Protein AF-A0A6S7L2R9-F1 (afdb_monomer)

Foldseek 3Di:
DDDPPNDDPVLQVVQFDDDDDDDPDRHGNLCSVLVVQQPDDDPNHRPCPPVSVVSVVVVPPPPDCVVVVVLVVVLCCCCPPDPNNDDPVPDSVVVSVCVVPDPDDPVPDDDDPVVVVVVVVVVVVVVVVVVPPPD

pLDDT: mean 81.75, std 12.24, range [43.12, 95.31]

Solvent-accessible surface area (backbone atoms only — not comparable to full-atom values): 8321 Å² total; per-residue (Å²): 130,87,55,89,81,77,53,60,67,70,58,49,62,73,16,54,46,85,65,74,99,83,65,98,60,82,45,67,42,59,68,57,50,46,56,51,51,48,67,37,60,55,98,88,39,58,69,34,64,67,61,34,52,53,50,53,53,58,72,68,47,78,89,60,65,62,66,58,53,50,50,49,50,54,51,47,42,46,43,77,71,43,100,69,51,39,50,63,94,48,62,38,44,56,52,47,54,52,59,73,72,44,90,67,63,77,87,74,66,73,80,51,73,66,57,54,52,52,50,53,51,51,54,52,52,53,50,56,67,58,64,72,74,82,122

Secondary structure (DSSP, 8-state):
---TTSS-HHHHHHHEE---TTS---EE-HHHHHHHHHH-EETTEETTHHHHHHHHHHHHS-SSSHHHHHHHHHHHIIIIISTT---IIIIIHHHHHHHHH--S-GGG----HHHHHHHHHHHHHHHHHHHTT--

Organism: Paramuricea clavata (NCBI:txid317549)

Nearest PDB structures (foldseek):
  8kc9-assembly1_B  TM=2.554E-01  e=6.091E+00  Homo sapiens
  6cgr-assembly1_6  TM=2.446E-01  e=7.775E+00  Human alphaherpesvirus 1

Sequence (135 aa):
MMNDTDLPKQVKEAATLRLDEDDEIDSLRMDVIWGHLGNLKVSGYPRFQHLSKVAQLVLVLPHSNAEEERAFSLVRTNKTCFRGNLDINRTLSAIMTIKMNSTAPCFEYKPTDEVVKNSKKVTWQFNKSHMSKNK

Radius of gyration: 25.88 Å; Cα contacts (8 Å, |Δi|>4): 67; chains: 1; bounding box: 56×41×73 Å

Mean predicted aligned error: 12.45 Å

Structure (mmCIF, N/CA/C/O backbone):
data_AF-A0A6S7L2R9-F1
#
_entry.id   AF-A0A6S7L2R9-F1
#
loop_
_atom_site.group_PDB
_atom_site.id
_atom_site.type_symbol
_atom_site.label_atom_id
_atom_site.label_alt_id
_atom_site.label_comp_id
_atom_site.label_asym_id
_atom_site.label_entity_id
_atom_site.label_seq_id
_atom_site.pdbx_PDB_ins_code
_atom_site.Cartn_x
_atom_site.Cartn_y
_atom_site.Cartn_z
_atom_site.occupancy
_atom_site.B_iso_or_equiv
_atom_site.auth_seq_id
_atom_site.auth_comp_id
_atom_site.auth_asym_id
_atom_site.auth_atom_id
_atom_site.pdbx_PDB_model_num
ATOM 1 N N . MET A 1 1 ? 26.040 8.823 -16.097 1.00 43.12 1 MET A N 1
ATOM 2 C CA . MET A 1 1 ? 24.730 9.499 -16.205 1.00 43.12 1 MET A CA 1
ATOM 3 C C . MET A 1 1 ? 24.038 8.893 -17.421 1.00 43.12 1 MET A C 1
ATOM 5 O O . MET A 1 1 ? 24.749 8.657 -18.389 1.00 43.12 1 MET A O 1
ATOM 9 N N . MET A 1 2 ? 22.756 8.511 -17.348 1.00 53.59 2 MET A N 1
ATOM 10 C CA . MET A 1 2 ? 22.020 8.012 -18.529 1.00 53.59 2 MET A CA 1
ATOM 11 C C . MET A 1 2 ? 22.022 9.097 -19.611 1.00 53.59 2 MET A C 1
ATOM 13 O O . MET A 1 2 ? 21.806 10.262 -19.283 1.00 53.59 2 MET A O 1
ATOM 17 N N . ASN A 1 3 ? 22.296 8.731 -20.860 1.00 53.91 3 ASN A N 1
ATOM 18 C CA . ASN A 1 3 ? 22.265 9.669 -21.977 1.00 53.91 3 ASN A CA 1
ATOM 19 C C . ASN A 1 3 ? 20.809 9.980 -22.352 1.00 53.91 3 ASN A C 1
ATOM 21 O O . ASN A 1 3 ? 19.926 9.135 -22.202 1.00 53.91 3 ASN A O 1
ATOM 25 N N . ASP A 1 4 ? 20.553 11.166 -22.907 1.00 55.38 4 ASP A N 1
ATOM 26 C CA . ASP A 1 4 ? 19.208 11.595 -23.327 1.00 55.38 4 ASP A CA 1
ATOM 27 C C . ASP A 1 4 ? 18.550 10.687 -24.380 1.00 55.38 4 ASP A C 1
ATOM 29 O O . ASP A 1 4 ? 17.335 10.724 -24.569 1.00 55.38 4 ASP A O 1
ATOM 33 N N . THR A 1 5 ? 19.340 9.847 -25.044 1.00 59.22 5 THR A N 1
ATOM 34 C CA . THR A 1 5 ? 18.908 8.850 -26.028 1.00 59.22 5 THR A CA 1
ATOM 35 C C . THR A 1 5 ? 18.570 7.480 -25.435 1.00 59.22 5 THR A C 1
ATOM 37 O O . THR A 1 5 ? 18.038 6.636 -26.157 1.00 59.22 5 THR A O 1
ATOM 40 N N . ASP A 1 6 ? 18.842 7.235 -24.149 1.00 68.81 6 ASP A N 1
ATOM 41 C CA . ASP A 1 6 ? 18.688 5.905 -23.541 1.00 68.81 6 ASP A CA 1
ATOM 42 C C . ASP A 1 6 ? 17.232 5.568 -23.167 1.00 68.81 6 ASP A C 1
ATOM 44 O O . ASP A 1 6 ? 16.898 4.391 -22.999 1.00 68.81 6 ASP A O 1
ATOM 48 N N . LEU A 1 7 ? 16.350 6.572 -23.059 1.00 75.69 7 LEU A N 1
ATOM 49 C CA . LEU A 1 7 ? 14.929 6.391 -22.751 1.00 75.69 7 LEU A CA 1
ATOM 50 C C . LEU A 1 7 ? 14.027 6.853 -23.907 1.00 75.69 7 LEU A C 1
ATOM 52 O O . LEU A 1 7 ? 14.220 7.950 -24.435 1.00 75.69 7 LEU A O 1
ATOM 56 N N . PRO A 1 8 ? 12.971 6.094 -24.259 1.00 85.44 8 PRO A N 1
ATOM 57 C CA . PRO A 1 8 ? 11.955 6.584 -25.181 1.00 85.44 8 PRO A CA 1
ATOM 58 C C . PRO A 1 8 ? 11.318 7.875 -24.656 1.00 85.44 8 PRO A C 1
ATOM 60 O O . PRO A 1 8 ? 10.960 7.959 -23.479 1.00 85.44 8 PRO A O 1
ATOM 63 N N . LYS A 1 9 ? 11.107 8.854 -25.545 1.00 83.75 9 LYS A N 1
ATOM 64 C CA . LYS A 1 9 ? 10.549 10.176 -25.209 1.00 83.75 9 LYS A CA 1
ATOM 65 C C . LYS A 1 9 ? 9.266 10.094 -24.370 1.00 83.75 9 LYS A C 1
ATOM 67 O O . LYS A 1 9 ? 9.142 10.800 -23.382 1.00 83.75 9 LYS A O 1
ATOM 72 N N . GLN A 1 10 ? 8.377 9.160 -24.707 1.00 85.38 10 GLN A N 1
ATOM 73 C CA . GLN A 1 10 ? 7.125 8.914 -23.979 1.00 85.38 10 GLN A CA 1
ATOM 74 C C . GLN A 1 10 ? 7.352 8.500 -22.517 1.00 85.38 10 GLN A C 1
ATOM 76 O O . GLN A 1 10 ? 6.630 8.934 -21.627 1.00 85.38 10 GLN A O 1
ATOM 81 N N . VAL A 1 11 ? 8.361 7.662 -22.262 1.00 86.19 11 VAL A N 1
ATOM 82 C CA . VAL A 1 11 ? 8.697 7.204 -20.906 1.00 86.19 11 VAL A CA 1
ATOM 83 C C . VAL A 1 11 ? 9.340 8.341 -20.123 1.00 86.19 11 VAL A C 1
ATOM 85 O O . VAL A 1 11 ? 9.026 8.513 -18.951 1.00 86.19 11 VAL A O 1
ATOM 88 N N . LYS A 1 12 ? 10.200 9.138 -20.771 1.00 84.44 12 LYS A N 1
ATOM 89 C CA . LYS A 1 12 ? 10.822 10.317 -20.156 1.00 84.44 12 LYS A CA 1
ATOM 90 C C . LYS A 1 12 ? 9.758 11.335 -19.740 1.00 84.44 12 LYS A C 1
ATOM 92 O O . LYS A 1 12 ? 9.719 11.710 -18.579 1.00 84.44 12 LYS A O 1
ATOM 97 N N . GLU A 1 13 ? 8.844 11.684 -20.644 1.00 85.38 13 GLU A N 1
ATOM 98 C CA . GLU A 1 13 ? 7.728 12.599 -20.361 1.00 85.38 13 GLU A CA 1
ATOM 99 C C . GLU A 1 13 ? 6.818 12.090 -19.236 1.00 85.38 13 GLU A C 1
ATOM 101 O O . GLU A 1 13 ? 6.446 12.862 -18.359 1.00 85.38 13 GLU A O 1
ATOM 106 N N . ALA A 1 14 ? 6.490 10.795 -19.222 1.00 85.44 14 ALA A N 1
ATOM 107 C CA . ALA A 1 14 ? 5.684 10.199 -18.157 1.00 85.44 14 ALA A CA 1
ATOM 108 C C . ALA A 1 14 ? 6.420 10.117 -16.808 1.00 85.44 14 ALA A C 1
ATOM 110 O O . ALA A 1 14 ? 5.779 10.054 -15.757 1.00 85.44 14 ALA A O 1
ATOM 111 N N . ALA A 1 15 ? 7.755 10.069 -16.831 1.00 86.25 15 ALA A N 1
ATOM 112 C CA . ALA A 1 15 ? 8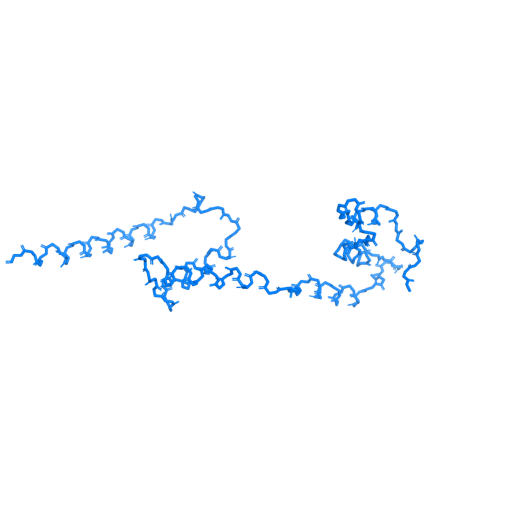.574 9.988 -15.632 1.00 86.25 15 ALA A CA 1
ATOM 113 C C . ALA A 1 15 ? 8.900 11.365 -15.036 1.00 86.25 15 ALA A C 1
ATOM 115 O O . ALA A 1 15 ? 9.186 11.438 -13.845 1.00 86.25 15 ALA A O 1
ATOM 116 N N . THR A 1 16 ? 8.872 12.445 -15.815 1.00 86.00 16 THR A N 1
ATOM 117 C CA . THR A 1 16 ? 9.194 13.790 -15.323 1.00 86.00 16 THR A CA 1
ATOM 118 C C . THR A 1 16 ? 8.151 14.289 -14.322 1.00 86.00 16 THR A C 1
ATOM 120 O O . THR A 1 16 ? 6.966 14.409 -14.638 1.00 86.00 16 THR A O 1
ATOM 123 N N . LEU A 1 17 ? 8.603 14.627 -13.114 1.00 79.31 17 LEU A N 1
ATOM 124 C CA . LEU A 1 17 ? 7.835 15.388 -12.136 1.00 79.31 17 LEU A CA 1
ATOM 125 C C . LEU A 1 17 ? 8.114 16.872 -12.351 1.00 79.31 17 LEU A C 1
ATOM 127 O O . LEU A 1 17 ? 9.253 17.312 -12.236 1.00 79.31 17 LEU A O 1
ATOM 131 N N . ARG A 1 18 ? 7.063 17.638 -12.639 1.00 71.25 18 ARG A N 1
ATOM 132 C CA . ARG A 1 18 ? 7.134 19.099 -12.629 1.00 71.25 18 ARG A CA 1
ATOM 133 C C . ARG A 1 18 ? 6.854 19.560 -11.206 1.00 71.25 18 ARG A C 1
ATOM 135 O O . ARG A 1 18 ? 5.727 19.419 -10.736 1.00 71.25 18 ARG A O 1
ATOM 142 N N . LEU A 1 19 ? 7.893 20.011 -10.518 1.00 63.84 19 LEU A N 1
ATOM 143 C CA . LEU A 1 19 ? 7.759 20.791 -9.292 1.00 63.84 19 LEU A CA 1
ATOM 144 C C . LEU A 1 19 ? 7.616 22.264 -9.711 1.00 63.84 19 LEU A C 1
ATOM 146 O O . LEU A 1 19 ? 8.099 22.628 -10.782 1.00 63.84 19 LEU A O 1
ATOM 150 N N . ASP A 1 20 ? 6.859 23.055 -8.948 1.00 61.09 20 ASP A N 1
ATOM 151 C CA . ASP A 1 20 ? 6.446 24.412 -9.336 1.00 61.09 20 ASP A CA 1
ATOM 152 C C . ASP A 1 20 ? 7.623 25.337 -9.729 1.00 61.09 20 ASP A C 1
ATOM 154 O O . ASP A 1 20 ? 8.769 25.124 -9.340 1.00 61.09 20 ASP A O 1
ATOM 158 N N . GLU A 1 21 ? 7.286 26.363 -10.519 1.00 57.69 21 GLU A N 1
ATOM 159 C CA . GLU A 1 21 ? 8.067 27.059 -11.563 1.00 57.69 21 GLU A CA 1
ATOM 160 C C . GLU A 1 21 ? 9.435 27.699 -11.223 1.00 57.69 21 GLU A C 1
ATOM 162 O O . GLU A 1 21 ? 10.005 28.310 -12.123 1.00 57.69 21 GLU A O 1
ATOM 167 N N . ASP A 1 22 ? 10.014 27.550 -10.027 1.00 59.78 22 ASP A N 1
ATOM 168 C CA . ASP A 1 22 ? 11.192 28.354 -9.630 1.00 59.78 22 ASP A CA 1
ATOM 169 C C . ASP A 1 22 ? 12.453 27.599 -9.166 1.00 59.78 22 ASP A C 1
ATOM 171 O O . ASP A 1 22 ? 13.469 28.251 -8.947 1.00 59.78 22 ASP A O 1
ATOM 175 N N . ASP A 1 23 ? 12.480 26.263 -9.091 1.00 51.81 23 ASP A N 1
ATOM 176 C CA . ASP A 1 23 ? 13.725 25.541 -8.769 1.00 51.81 23 ASP A CA 1
ATOM 177 C C . ASP A 1 23 ? 13.935 24.311 -9.664 1.00 51.81 23 ASP A C 1
ATOM 179 O O . ASP A 1 23 ? 13.256 23.288 -9.570 1.00 51.81 23 ASP A O 1
ATOM 183 N N . GLU A 1 24 ? 14.922 24.442 -10.550 1.00 57.75 24 GLU A N 1
ATOM 184 C CA . GLU A 1 24 ? 15.357 23.504 -11.583 1.00 57.75 24 GLU A CA 1
ATOM 185 C C . GLU A 1 24 ? 15.914 22.197 -10.980 1.00 57.75 24 GLU A C 1
ATOM 187 O O . GLU A 1 24 ? 17.118 21.947 -10.939 1.00 57.75 24 GLU A O 1
ATOM 192 N N . ILE A 1 25 ? 15.020 21.331 -10.500 1.00 54.22 25 ILE A N 1
ATOM 193 C CA . ILE A 1 25 ? 15.300 19.911 -10.273 1.00 54.22 25 ILE A CA 1
ATOM 194 C C . ILE A 1 25 ? 14.159 19.102 -10.890 1.00 54.22 25 ILE A C 1
ATOM 196 O O . ILE A 1 25 ? 13.192 18.730 -10.221 1.00 54.22 25 ILE A O 1
ATOM 200 N N . ASP A 1 26 ? 14.304 18.784 -12.178 1.00 61.03 26 ASP A N 1
ATOM 201 C CA . ASP A 1 26 ? 13.508 17.754 -12.849 1.00 61.03 26 ASP A CA 1
ATOM 202 C C . ASP A 1 26 ? 13.752 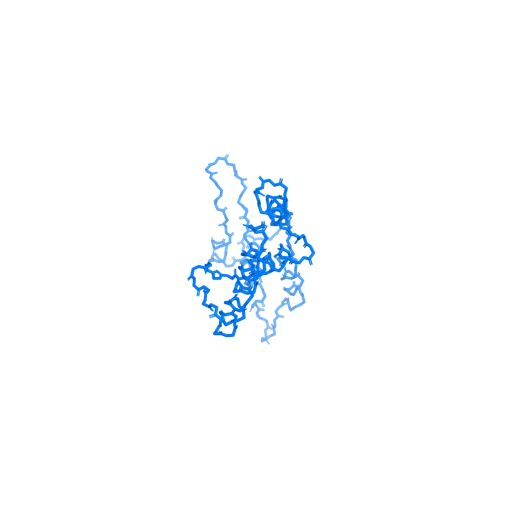16.410 -12.144 1.00 61.03 26 ASP A C 1
ATOM 204 O O . ASP A 1 26 ? 14.710 15.683 -12.425 1.00 61.03 26 ASP A O 1
ATOM 208 N N . SER A 1 27 ? 12.896 16.067 -11.183 1.00 76.69 27 SER A N 1
ATOM 209 C CA . SER A 1 27 ? 12.948 14.756 -10.543 1.00 76.69 27 SER A CA 1
ATOM 210 C C . SER A 1 27 ? 12.227 13.724 -11.413 1.00 76.69 27 SER A C 1
ATOM 212 O O . SER A 1 27 ? 11.199 13.993 -12.035 1.00 76.69 27 SER A O 1
ATOM 214 N N . LEU A 1 28 ? 12.796 12.521 -11.499 1.00 84.19 28 LEU A N 1
ATOM 215 C CA . LEU A 1 28 ? 12.261 11.438 -12.320 1.00 84.19 28 LEU A CA 1
ATOM 216 C C . LEU A 1 28 ? 11.585 10.381 -11.447 1.00 84.19 28 LEU A C 1
ATOM 218 O O . LEU A 1 28 ? 12.171 9.866 -10.492 1.00 84.19 28 LEU A O 1
ATOM 222 N N . ARG A 1 29 ? 10.372 9.987 -11.833 1.00 87.75 29 ARG A N 1
ATOM 223 C CA . ARG A 1 29 ? 9.647 8.839 -11.293 1.00 87.75 29 ARG A CA 1
ATOM 224 C C . ARG A 1 29 ? 10.350 7.541 -11.653 1.00 87.75 29 ARG A C 1
ATOM 226 O O . ARG A 1 29 ? 10.148 6.952 -12.718 1.00 87.75 29 ARG A O 1
ATOM 233 N N . MET A 1 30 ? 11.178 7.082 -10.724 1.00 88.62 30 MET A N 1
ATOM 234 C CA . MET A 1 30 ? 11.960 5.858 -10.875 1.00 88.62 30 MET A CA 1
ATOM 235 C C . MET A 1 30 ? 11.084 4.617 -11.076 1.00 88.62 30 MET A C 1
ATOM 237 O O . MET A 1 30 ? 11.502 3.697 -11.772 1.00 88.62 30 MET A O 1
ATOM 241 N N . ASP A 1 31 ? 9.862 4.593 -10.544 1.00 89.00 31 ASP A N 1
ATOM 242 C CA . ASP A 1 31 ? 8.911 3.499 -10.752 1.00 89.00 31 ASP A CA 1
ATOM 243 C C . ASP A 1 31 ? 8.465 3.370 -12.216 1.00 89.00 31 ASP A C 1
ATOM 245 O O . ASP A 1 31 ? 8.407 2.261 -12.749 1.00 89.00 31 ASP A O 1
ATOM 249 N N . VAL A 1 32 ? 8.257 4.496 -12.903 1.00 89.88 32 VAL A N 1
ATOM 250 C CA . VAL A 1 32 ? 7.916 4.534 -14.335 1.00 89.88 32 VAL A CA 1
ATOM 251 C C . VAL A 1 32 ? 9.102 4.063 -15.181 1.00 89.88 32 VAL A C 1
ATOM 253 O O . VAL A 1 32 ? 8.944 3.234 -16.082 1.00 89.88 32 VAL A O 1
ATOM 256 N N . ILE A 1 33 ? 10.310 4.534 -14.857 1.00 90.69 33 ILE A N 1
ATOM 257 C CA . ILE A 1 33 ? 11.543 4.166 -15.566 1.00 90.69 33 ILE A CA 1
ATOM 258 C C . ILE A 1 33 ? 11.839 2.672 -15.405 1.00 90.69 33 ILE A C 1
ATOM 260 O O . ILE A 1 33 ? 12.023 1.960 -16.396 1.00 90.69 33 ILE A O 1
ATOM 264 N N . TRP A 1 34 ? 11.857 2.167 -14.171 1.00 91.88 34 TRP A N 1
ATOM 265 C CA . TRP A 1 34 ? 12.132 0.755 -13.901 1.00 91.88 34 TRP A CA 1
ATOM 266 C C . TRP A 1 34 ? 11.013 -0.167 -14.378 1.00 91.88 34 TRP A C 1
ATOM 268 O O . TRP A 1 34 ? 11.302 -1.290 -14.803 1.00 91.88 34 TRP A O 1
ATOM 278 N N . GLY A 1 35 ? 9.766 0.313 -14.399 1.00 90.56 35 GLY A N 1
ATOM 279 C CA . GLY A 1 35 ? 8.648 -0.365 -15.049 1.00 90.56 35 GLY A CA 1
ATOM 280 C C . GLY A 1 35 ? 8.885 -0.567 -16.547 1.00 90.56 35 GLY A C 1
ATOM 281 O O . GLY A 1 35 ? 8.652 -1.658 -17.068 1.00 90.56 35 GLY A O 1
ATOM 282 N N . HIS A 1 36 ? 9.422 0.437 -17.246 1.00 90.62 36 HIS A N 1
ATOM 283 C CA . HIS A 1 36 ? 9.806 0.290 -18.650 1.00 90.62 36 HIS A CA 1
ATOM 284 C C . HIS A 1 36 ? 11.015 -0.643 -18.826 1.00 90.62 36 HIS A C 1
ATOM 286 O O . HIS A 1 36 ? 10.944 -1.614 -19.582 1.00 90.62 36 HIS A O 1
ATOM 292 N N . LEU A 1 37 ? 12.110 -0.392 -18.099 1.00 90.38 37 LEU A N 1
ATOM 293 C CA . LEU A 1 37 ? 13.353 -1.162 -18.222 1.00 90.38 37 LEU A CA 1
ATOM 294 C C . LEU A 1 37 ? 13.155 -2.650 -17.912 1.00 90.38 37 LEU A C 1
ATOM 296 O O . LEU A 1 37 ? 13.743 -3.496 -18.585 1.00 90.38 37 LEU A O 1
ATOM 300 N N . GLY A 1 38 ? 12.301 -2.985 -16.943 1.00 89.50 38 GLY A N 1
ATOM 301 C CA . GLY A 1 38 ? 11.982 -4.376 -16.609 1.00 89.50 38 GLY A CA 1
ATOM 302 C C . GLY A 1 38 ? 11.230 -5.138 -17.694 1.00 89.50 38 GLY A C 1
ATOM 303 O O . GLY A 1 38 ? 11.307 -6.365 -17.734 1.00 89.50 38 GLY A O 1
ATOM 304 N N . ASN A 1 39 ? 10.567 -4.429 -18.607 1.00 90.50 39 ASN A N 1
ATOM 305 C CA . ASN A 1 39 ? 9.844 -5.023 -19.729 1.00 90.50 39 ASN A CA 1
ATOM 306 C C . ASN A 1 39 ? 10.684 -5.131 -21.010 1.00 90.50 39 ASN A C 1
ATOM 308 O O . ASN A 1 39 ? 10.253 -5.779 -21.968 1.00 90.50 39 ASN A O 1
ATOM 312 N N . LEU A 1 40 ? 11.883 -4.539 -21.048 1.00 90.31 40 LEU A N 1
ATOM 313 C CA . LEU A 1 40 ? 12.762 -4.634 -22.210 1.00 90.31 40 LEU A CA 1
ATOM 314 C C . LEU A 1 40 ? 13.240 -6.071 -22.411 1.00 90.31 40 LEU A C 1
ATOM 316 O O . LEU A 1 40 ? 13.774 -6.705 -21.497 1.00 90.31 40 LEU A O 1
ATOM 320 N N . LYS A 1 41 ? 13.099 -6.566 -23.642 1.00 91.69 41 LYS A N 1
ATOM 321 C CA . LYS A 1 41 ? 13.557 -7.895 -24.047 1.00 91.69 41 LYS A CA 1
ATOM 322 C C . LYS A 1 41 ? 14.627 -7.799 -25.124 1.00 91.69 41 LYS A C 1
ATOM 324 O O . LYS A 1 41 ? 14.527 -6.977 -26.028 1.00 91.69 41 LYS A O 1
ATOM 329 N N . VAL A 1 42 ? 15.623 -8.672 -25.045 1.00 89.62 42 VAL A N 1
ATOM 330 C CA . VAL A 1 42 ? 16.639 -8.883 -26.081 1.00 89.62 42 VAL A CA 1
ATOM 331 C C . VAL A 1 42 ? 16.593 -10.357 -26.457 1.00 89.62 42 VAL A C 1
ATOM 333 O O . VAL A 1 42 ? 16.684 -11.223 -25.589 1.00 89.62 42 VAL A O 1
ATOM 336 N N . SER A 1 43 ? 16.371 -10.646 -27.741 1.00 89.31 43 SER A N 1
ATOM 337 C CA . SER A 1 43 ? 16.233 -12.019 -28.256 1.00 89.31 43 SER A CA 1
ATOM 338 C C . SER A 1 43 ? 15.184 -12.862 -27.509 1.00 89.31 43 SER A C 1
ATOM 340 O O . SER A 1 43 ? 15.364 -14.056 -27.303 1.00 89.31 43 SER A O 1
ATOM 342 N N . GLY A 1 44 ? 14.092 -12.227 -27.064 1.00 88.44 44 GLY A N 1
ATOM 343 C CA . GLY A 1 44 ? 12.996 -12.875 -26.329 1.00 88.44 44 GLY A CA 1
ATOM 344 C C . GLY A 1 44 ? 13.176 -12.953 -24.807 1.00 88.44 44 GLY A C 1
ATOM 345 O O . GLY A 1 44 ? 12.195 -13.194 -24.103 1.00 88.44 44 GLY A O 1
ATOM 346 N N . TYR A 1 45 ? 14.371 -12.668 -24.283 1.00 86.88 45 TYR A N 1
ATOM 347 C CA . TYR A 1 45 ? 14.678 -12.740 -22.850 1.00 86.88 45 TYR A CA 1
ATOM 348 C C . TYR A 1 45 ? 14.683 -11.354 -22.192 1.00 86.88 45 TYR A C 1
ATOM 350 O O . TYR A 1 45 ? 15.071 -10.385 -22.846 1.00 86.88 45 TYR A O 1
ATOM 358 N N . PRO A 1 46 ? 14.288 -11.220 -20.909 1.00 89.50 46 PRO A N 1
ATOM 359 C CA . PRO A 1 46 ? 14.334 -9.939 -20.208 1.00 89.50 46 PRO A CA 1
ATOM 360 C C . PRO A 1 46 ? 15.769 -9.415 -20.116 1.00 89.50 46 PRO A C 1
ATOM 362 O O . PRO A 1 46 ? 16.643 -10.075 -19.553 1.00 89.50 46 PRO A O 1
ATOM 365 N N . ARG A 1 47 ? 16.005 -8.204 -20.625 1.00 90.31 47 ARG A N 1
ATOM 366 C CA . ARG A 1 47 ? 17.334 -7.578 -20.679 1.00 90.31 47 ARG A CA 1
ATOM 367 C C . ARG A 1 47 ? 17.929 -7.353 -19.287 1.00 90.31 47 ARG A C 1
ATOM 369 O O . ARG A 1 47 ? 19.132 -7.496 -19.105 1.00 90.31 47 ARG A O 1
ATOM 376 N N . PHE A 1 48 ? 17.082 -7.014 -18.314 1.00 90.94 48 PHE A N 1
ATOM 377 C CA . PHE A 1 48 ? 17.483 -6.611 -16.962 1.00 90.94 48 PHE A CA 1
ATOM 378 C C . PHE A 1 48 ? 16.838 -7.467 -15.859 1.00 90.94 48 PHE A C 1
ATOM 380 O O . PHE A 1 48 ? 16.508 -6.960 -14.793 1.00 90.94 48 PHE A O 1
ATOM 387 N N . GLN A 1 49 ? 16.675 -8.778 -16.076 1.00 88.69 49 GLN A N 1
ATOM 388 C CA . GLN A 1 49 ? 15.914 -9.677 -15.188 1.00 88.69 49 GLN A CA 1
ATOM 389 C C . GLN A 1 49 ? 16.216 -9.529 -13.683 1.00 88.69 49 GLN A C 1
ATOM 391 O O . GLN A 1 49 ? 15.294 -9.472 -12.872 1.00 88.69 49 GLN A O 1
ATOM 396 N N . HIS A 1 50 ? 17.493 -9.504 -13.295 1.00 93.12 50 HIS A N 1
ATOM 397 C CA . HIS A 1 50 ? 17.891 -9.406 -11.887 1.00 93.12 50 HIS A CA 1
ATOM 398 C C . HIS A 1 50 ? 17.821 -7.969 -11.375 1.00 93.12 50 HIS A C 1
ATOM 400 O O . HIS A 1 50 ? 17.313 -7.718 -10.285 1.00 93.12 50 HIS A O 1
ATOM 406 N N . LEU A 1 51 ? 18.284 -7.020 -12.186 1.00 92.94 51 LEU A N 1
ATOM 407 C CA . LEU A 1 51 ? 18.355 -5.616 -11.810 1.00 92.94 51 LEU A CA 1
ATOM 408 C C . LEU A 1 51 ? 16.959 -5.015 -11.606 1.00 92.94 51 LEU A C 1
ATOM 410 O O . LEU A 1 51 ? 16.739 -4.293 -10.641 1.00 92.94 51 LEU A O 1
ATOM 414 N N . SER A 1 52 ? 15.987 -5.394 -12.437 1.00 90.69 52 SER A N 1
ATOM 415 C CA . SER A 1 52 ? 14.595 -4.967 -12.282 1.00 90.69 52 SER A CA 1
ATOM 416 C C . SER A 1 52 ? 13.948 -5.508 -11.011 1.00 90.69 52 SER A C 1
ATOM 418 O O . SER A 1 52 ? 13.163 -4.795 -10.397 1.00 90.69 52 SER A O 1
ATOM 420 N N . LYS A 1 53 ? 14.306 -6.719 -10.561 1.00 91.38 53 LYS A N 1
ATOM 421 C CA . LYS A 1 53 ? 13.840 -7.244 -9.266 1.00 91.38 53 LYS A CA 1
ATOM 422 C C . LYS A 1 53 ? 14.406 -6.444 -8.096 1.00 91.38 53 LYS A C 1
ATOM 424 O O . LYS A 1 53 ? 13.675 -6.134 -7.162 1.00 91.38 53 LYS A O 1
ATOM 429 N N . VAL A 1 54 ? 15.692 -6.094 -8.154 1.00 94.31 54 VAL A N 1
ATOM 430 C CA . VAL A 1 54 ? 16.331 -5.255 -7.127 1.00 94.31 54 VAL A CA 1
ATOM 431 C C . VAL A 1 54 ? 15.693 -3.869 -7.101 1.00 94.31 54 VAL A C 1
ATOM 433 O O . VAL A 1 54 ? 15.333 -3.388 -6.033 1.00 94.31 54 VAL A O 1
ATOM 436 N N . ALA A 1 55 ? 15.489 -3.252 -8.265 1.00 92.12 55 ALA A N 1
ATOM 437 C CA . ALA A 1 55 ? 14.844 -1.949 -8.358 1.00 92.12 55 ALA A CA 1
ATOM 438 C C . ALA A 1 55 ? 13.407 -1.972 -7.819 1.00 92.12 55 ALA A C 1
ATOM 440 O O . ALA A 1 55 ? 13.040 -1.099 -7.042 1.00 92.12 55 ALA A O 1
ATOM 441 N N . GLN A 1 56 ? 12.617 -2.994 -8.160 1.00 89.56 56 GLN A N 1
ATOM 442 C CA . GLN A 1 56 ? 11.274 -3.178 -7.602 1.00 89.56 56 GLN A CA 1
ATOM 443 C C . GLN A 1 56 ? 11.299 -3.299 -6.079 1.00 89.56 56 GLN A C 1
ATOM 445 O O . GLN A 1 56 ? 10.489 -2.666 -5.415 1.00 89.56 56 GLN A O 1
ATOM 450 N N . LEU A 1 57 ? 12.238 -4.070 -5.521 1.00 91.62 57 LEU A N 1
ATOM 451 C CA . LEU A 1 57 ? 12.375 -4.186 -4.072 1.00 91.62 57 LEU A CA 1
ATOM 452 C C . LEU A 1 57 ? 12.671 -2.823 -3.441 1.00 91.62 57 LEU A C 1
ATOM 454 O O . LEU A 1 57 ? 11.977 -2.429 -2.514 1.00 91.62 57 LEU A O 1
ATOM 458 N N . VAL A 1 58 ? 13.665 -2.100 -3.963 1.00 91.25 58 VAL A N 1
ATOM 459 C CA . VAL A 1 58 ? 14.063 -0.786 -3.438 1.00 91.25 58 VAL A CA 1
ATOM 460 C C . VAL A 1 58 ? 12.909 0.210 -3.498 1.00 91.25 58 VAL A C 1
ATOM 462 O O . VAL A 1 58 ? 12.702 0.923 -2.527 1.00 91.25 58 VAL A O 1
ATOM 465 N N . LEU A 1 59 ? 12.141 0.229 -4.589 1.00 89.25 59 LEU A N 1
ATOM 466 C CA . LEU A 1 59 ? 11.027 1.165 -4.784 1.00 89.25 59 LEU A CA 1
ATOM 467 C C . LEU A 1 59 ? 9.792 0.860 -3.926 1.00 89.25 59 LEU A C 1
ATOM 469 O O . LEU A 1 59 ? 8.931 1.721 -3.774 1.00 89.25 59 LEU A O 1
ATOM 473 N N . VAL A 1 60 ? 9.680 -0.360 -3.398 1.00 88.00 60 VAL A N 1
ATOM 474 C CA . VAL A 1 60 ? 8.605 -0.755 -2.474 1.00 88.00 60 VAL A CA 1
ATOM 475 C C . VAL A 1 60 ? 9.013 -0.514 -1.018 1.00 88.00 60 VAL A C 1
ATOM 477 O O . VAL A 1 60 ? 8.158 -0.507 -0.132 1.00 88.00 60 VAL A O 1
ATOM 480 N N . LEU A 1 61 ? 10.303 -0.289 -0.744 1.00 85.69 61 LEU A N 1
ATOM 481 C CA . LEU A 1 61 ? 10.733 0.092 0.593 1.00 85.69 61 LEU A CA 1
ATOM 482 C C . LEU A 1 61 ? 10.231 1.509 0.905 1.00 85.69 61 LEU A C 1
ATOM 484 O O . LEU A 1 61 ? 10.463 2.427 0.118 1.00 85.69 61 LEU A O 1
ATOM 488 N N . PRO A 1 62 ? 9.580 1.720 2.058 1.00 77.38 62 PRO A N 1
ATOM 489 C CA . PRO A 1 62 ? 9.185 3.055 2.474 1.00 77.38 62 PRO A CA 1
ATOM 490 C C . PRO A 1 62 ? 10.437 3.926 2.637 1.00 77.38 62 PRO A C 1
ATOM 492 O O . PRO A 1 62 ? 11.273 3.697 3.509 1.00 77.38 62 PRO A O 1
ATOM 495 N N . HIS A 1 63 ? 10.579 4.926 1.767 1.00 76.62 63 HIS A N 1
ATOM 496 C CA . HIS A 1 63 ? 11.730 5.836 1.757 1.00 76.62 63 HIS A CA 1
ATOM 497 C C . HIS A 1 63 ? 11.643 6.941 2.819 1.00 76.62 63 HIS A C 1
ATOM 499 O O . HIS A 1 63 ? 12.607 7.673 3.030 1.00 76.62 63 HIS A O 1
ATOM 505 N N . SER A 1 64 ? 10.497 7.074 3.488 1.00 79.94 64 SER A N 1
ATOM 506 C CA . SER A 1 64 ? 10.314 7.991 4.609 1.00 79.94 64 SER A CA 1
ATOM 507 C C . SER A 1 64 ? 9.485 7.338 5.703 1.00 79.94 64 SER A C 1
ATOM 509 O O . SER A 1 64 ? 8.667 6.458 5.442 1.00 79.94 64 SER A O 1
ATOM 511 N N . ASN A 1 65 ? 9.659 7.831 6.924 1.00 80.75 65 ASN A N 1
ATOM 512 C CA . ASN A 1 65 ? 8.899 7.372 8.078 1.00 80.75 65 ASN A CA 1
ATOM 513 C C . ASN A 1 65 ? 7.506 8.021 8.184 1.00 80.75 65 ASN A C 1
ATOM 515 O O . ASN A 1 65 ? 6.810 7.827 9.174 1.00 80.75 65 ASN A O 1
ATOM 519 N N . ALA A 1 66 ? 7.085 8.821 7.199 1.00 82.31 66 ALA A N 1
ATOM 520 C CA . ALA A 1 66 ? 5.896 9.666 7.309 1.00 82.31 66 ALA A CA 1
ATOM 521 C C . ALA A 1 66 ? 4.599 8.862 7.515 1.00 82.31 66 ALA A C 1
ATOM 523 O O . ALA A 1 66 ? 3.716 9.272 8.272 1.00 82.31 66 ALA A O 1
ATOM 524 N N . GLU A 1 67 ? 4.476 7.698 6.872 1.00 78.75 67 GLU A N 1
ATOM 525 C CA . GLU A 1 67 ? 3.311 6.823 7.046 1.00 78.75 67 GLU A CA 1
ATOM 526 C C . GLU A 1 67 ? 3.278 6.174 8.435 1.00 78.75 67 GLU A C 1
ATOM 528 O O . GLU A 1 67 ? 2.220 6.105 9.067 1.00 78.75 67 GLU A O 1
ATOM 533 N N . GLU A 1 68 ? 4.437 5.767 8.952 1.00 84.50 68 GLU A N 1
ATOM 534 C CA . GLU A 1 68 ? 4.581 5.223 10.302 1.00 84.50 68 GLU A CA 1
ATOM 535 C C . GLU A 1 68 ? 4.312 6.303 11.364 1.00 84.50 68 GLU A C 1
ATOM 537 O O . GLU A 1 68 ? 3.543 6.086 12.302 1.00 84.50 68 GLU A O 1
ATOM 542 N N . GLU A 1 69 ? 4.832 7.516 11.179 1.00 85.62 69 GLU A N 1
ATOM 543 C CA . GLU A 1 69 ? 4.550 8.664 12.048 1.00 85.62 69 GLU A CA 1
ATOM 544 C C . GLU A 1 69 ? 3.068 9.047 12.041 1.00 85.62 69 GLU A C 1
ATOM 546 O O . GLU A 1 69 ? 2.496 9.384 13.088 1.00 85.62 69 GLU A O 1
ATOM 551 N N . ARG A 1 70 ? 2.405 8.942 10.884 1.00 86.75 70 ARG A N 1
ATOM 552 C CA . ARG A 1 70 ? 0.953 9.114 10.773 1.00 86.75 70 ARG A CA 1
ATOM 553 C C . ARG A 1 70 ? 0.209 8.022 11.542 1.00 86.75 70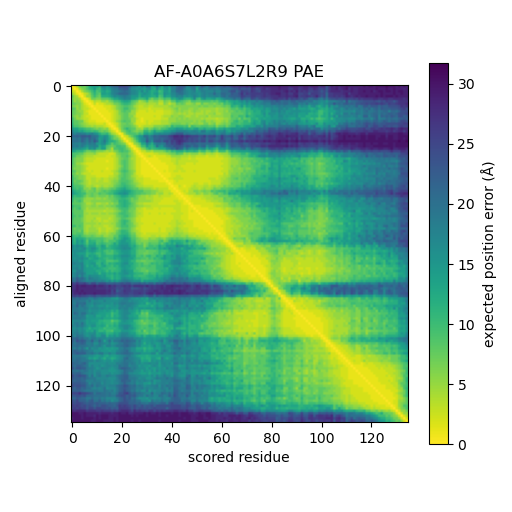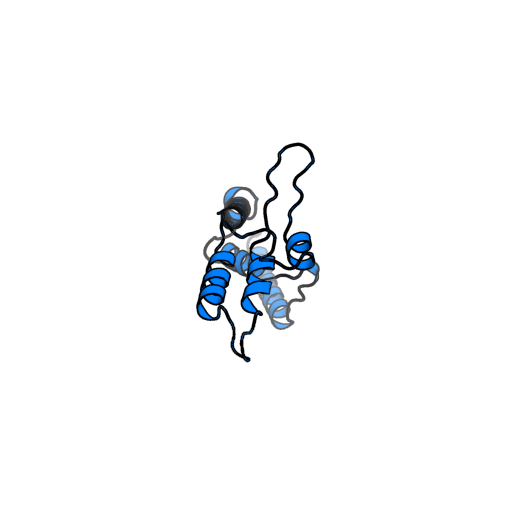 ARG A C 1
ATOM 555 O O . ARG A 1 70 ? -0.748 8.334 12.258 1.00 86.75 70 ARG A O 1
ATOM 562 N N . ALA A 1 71 ? 0.648 6.766 11.443 1.00 86.00 71 ALA A N 1
ATOM 563 C CA . ALA A 1 71 ? 0.089 5.658 12.213 1.00 86.00 71 ALA A CA 1
ATOM 564 C C . ALA A 1 71 ? 0.248 5.890 13.723 1.00 86.00 71 ALA A C 1
ATOM 566 O O . ALA A 1 71 ? -0.733 5.799 14.466 1.00 86.00 71 ALA A O 1
ATOM 567 N N . PHE A 1 72 ? 1.439 6.277 14.179 1.00 86.81 72 PHE A N 1
ATOM 568 C CA . PHE A 1 72 ? 1.710 6.590 15.581 1.00 86.81 72 PHE A CA 1
ATOM 569 C C . PHE A 1 72 ? 0.924 7.784 16.093 1.00 86.81 72 PHE A C 1
ATOM 571 O O . PHE A 1 72 ? 0.426 7.745 17.219 1.00 86.81 72 PHE A O 1
ATOM 578 N N . SER A 1 73 ? 0.759 8.823 15.280 1.00 87.25 73 SER A N 1
ATOM 579 C CA . SER A 1 73 ? -0.084 9.967 15.626 1.00 87.25 73 SER A CA 1
ATOM 580 C C . SER A 1 73 ? -1.525 9.522 15.858 1.00 87.25 73 SER A C 1
ATOM 582 O O . SER A 1 73 ? -2.121 9.874 16.875 1.00 87.25 73 SER A O 1
ATOM 584 N N . LEU A 1 74 ? -2.058 8.654 14.991 1.00 86.00 74 LEU A N 1
ATOM 585 C CA . LEU 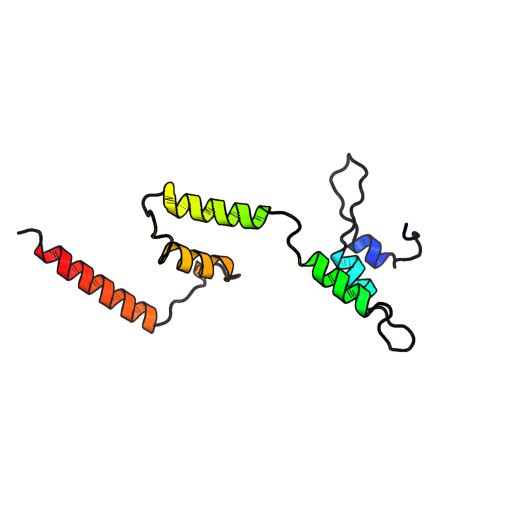A 1 74 ? -3.403 8.109 15.151 1.00 86.00 74 LEU A CA 1
ATOM 586 C C . LEU A 1 74 ? -3.532 7.226 16.406 1.00 86.00 74 LEU A C 1
ATOM 588 O O . LEU A 1 74 ? -4.518 7.356 17.138 1.00 86.00 74 LEU A O 1
ATOM 592 N N . VAL A 1 75 ? -2.542 6.376 16.701 1.00 87.25 75 VAL A N 1
ATOM 593 C CA . VAL A 1 75 ? -2.493 5.606 17.960 1.00 87.25 75 VAL A CA 1
ATOM 594 C C . VAL A 1 75 ? -2.477 6.550 19.160 1.00 87.25 75 VAL A C 1
ATOM 596 O O . VAL A 1 75 ? -3.279 6.382 20.078 1.00 87.25 75 VAL A O 1
ATOM 599 N N . ARG A 1 76 ? -1.603 7.563 19.155 1.00 84.75 76 ARG A N 1
ATOM 600 C CA . ARG A 1 76 ? -1.466 8.540 20.242 1.00 84.75 76 ARG A CA 1
ATOM 601 C C . ARG A 1 76 ? -2.787 9.263 20.488 1.00 84.75 76 ARG A C 1
ATOM 603 O O . ARG A 1 76 ? -3.254 9.282 21.622 1.00 84.75 76 ARG A O 1
ATOM 610 N N . THR A 1 77 ? -3.448 9.767 19.448 1.00 83.69 77 THR A N 1
ATOM 611 C CA . THR A 1 77 ? -4.743 10.448 19.593 1.00 83.69 77 THR A CA 1
ATOM 612 C C . THR A 1 77 ? -5.797 9.557 20.258 1.00 83.69 77 THR A C 1
ATOM 614 O O . THR A 1 77 ? -6.488 10.009 21.171 1.00 83.69 77 THR A O 1
ATOM 617 N N . ASN A 1 78 ? -5.898 8.286 19.852 1.00 79.94 78 ASN A N 1
ATOM 618 C CA . ASN A 1 78 ? -6.906 7.355 20.378 1.00 79.94 78 ASN A CA 1
ATOM 619 C C . ASN A 1 78 ? -6.552 6.763 21.753 1.00 79.94 78 ASN A C 1
ATOM 621 O O . ASN A 1 78 ? -7.446 6.340 22.489 1.00 79.94 78 ASN A O 1
ATOM 625 N N . LYS A 1 79 ? -5.263 6.750 22.107 1.00 78.44 79 LYS A N 1
ATOM 626 C CA . LYS A 1 79 ? -4.776 6.322 23.419 1.00 78.44 79 LYS A CA 1
ATOM 627 C C . LYS A 1 79 ? -4.880 7.436 24.460 1.00 78.44 79 LYS A C 1
ATOM 629 O O . LYS A 1 79 ? -5.414 7.214 25.536 1.00 78.44 79 LYS A O 1
ATOM 634 N N . THR A 1 80 ? -4.350 8.624 24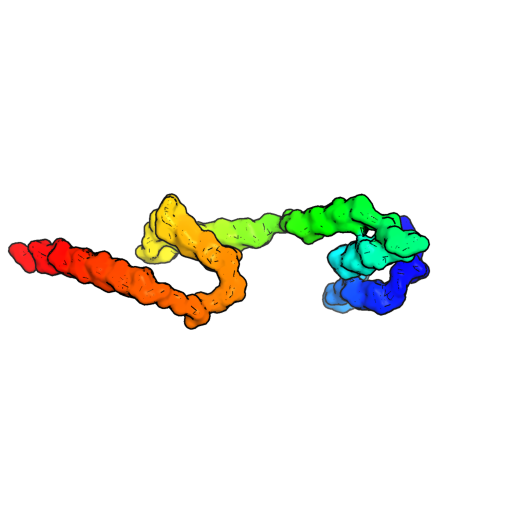.175 1.00 65.00 80 THR A N 1
ATOM 635 C CA . THR A 1 80 ? -4.078 9.632 25.216 1.00 65.00 80 THR A CA 1
ATOM 636 C C . THR A 1 80 ? -4.939 10.888 25.141 1.00 65.00 80 THR A C 1
ATOM 638 O O . THR A 1 80 ? -5.054 11.580 26.146 1.00 65.00 80 THR A O 1
ATOM 641 N N . CYS A 1 81 ? -5.524 11.223 23.986 1.00 59.28 81 CYS A N 1
ATOM 642 C CA . CYS A 1 81 ? -6.042 12.580 23.754 1.00 59.28 81 CYS A CA 1
ATOM 643 C C . CYS A 1 81 ? -7.574 12.689 23.706 1.00 59.28 81 CYS A C 1
ATOM 645 O O . CYS A 1 81 ? -8.100 13.786 23.868 1.00 59.28 81 CYS A O 1
ATOM 647 N N . PHE A 1 82 ? -8.304 11.588 23.499 1.00 56.38 82 PHE A N 1
ATOM 648 C CA . PHE A 1 82 ? -9.770 11.602 23.417 1.00 56.38 82 PHE A CA 1
ATOM 649 C C . PHE A 1 82 ? -10.409 10.639 24.424 1.00 56.38 82 PHE A C 1
ATOM 651 O O . PHE A 1 82 ? -9.811 9.628 24.789 1.00 56.38 82 PHE A O 1
ATOM 658 N N . ARG A 1 83 ? -11.653 10.936 24.840 1.00 56.00 83 ARG A N 1
ATOM 659 C CA . ARG A 1 83 ? -12.438 10.270 25.912 1.00 56.00 83 ARG A CA 1
ATOM 660 C C . ARG A 1 83 ? -12.564 8.732 25.828 1.00 56.00 83 ARG A C 1
ATOM 662 O O . ARG A 1 83 ? -13.117 8.137 26.744 1.00 56.00 83 ARG A O 1
ATOM 669 N N . GLY A 1 84 ? -12.080 8.097 24.761 1.00 63.56 84 GLY A N 1
ATOM 670 C CA . GLY A 1 84 ? -12.128 6.650 24.564 1.00 63.56 84 GLY A CA 1
ATOM 671 C C . GLY A 1 84 ? -11.026 5.851 25.266 1.00 63.56 84 GLY A C 1
ATOM 672 O O . GLY A 1 84 ? -11.298 4.689 25.542 1.00 63.56 84 GLY A O 1
ATOM 673 N N . ASN A 1 85 ? -9.837 6.439 25.525 1.00 70.75 85 ASN A N 1
ATOM 674 C CA . ASN A 1 85 ? -8.613 5.771 26.036 1.00 70.75 85 ASN A CA 1
ATOM 675 C C . ASN A 1 85 ? -8.618 4.258 25.765 1.00 70.75 85 ASN A C 1
ATOM 677 O O . ASN A 1 85 ? -8.777 3.433 26.669 1.00 70.75 85 ASN A O 1
ATOM 681 N N . LEU A 1 86 ? -8.591 3.917 24.477 1.00 81.19 86 LEU A N 1
ATOM 682 C CA . LEU A 1 86 ? -8.811 2.545 24.050 1.00 81.19 86 LEU A CA 1
ATOM 683 C C . LEU A 1 86 ? -7.626 1.684 24.484 1.00 81.19 86 LEU A C 1
ATOM 685 O O . LEU A 1 86 ? -6.470 2.073 24.304 1.00 81.19 86 LEU A O 1
ATOM 689 N N . ASP A 1 87 ? -7.918 0.493 25.011 1.00 83.00 87 ASP A N 1
ATOM 690 C CA . ASP A 1 87 ? -6.879 -0.459 25.395 1.00 83.00 87 ASP A CA 1
ATOM 691 C C . ASP A 1 87 ? -5.989 -0.785 24.190 1.00 83.00 87 ASP A C 1
ATOM 693 O O . ASP A 1 87 ? -6.459 -1.286 23.159 1.00 83.00 87 ASP A O 1
ATOM 697 N N . ILE A 1 88 ? -4.694 -0.492 24.338 1.00 81.94 88 ILE A N 1
ATOM 698 C CA . ILE A 1 88 ? -3.706 -0.615 23.269 1.00 81.94 88 ILE A CA 1
ATOM 699 C C . ILE A 1 88 ? -3.546 -2.062 22.807 1.00 81.94 88 ILE A C 1
ATOM 701 O O . ILE A 1 88 ? -3.390 -2.303 21.614 1.00 81.94 88 ILE A O 1
ATOM 705 N N . ASN A 1 89 ? -3.653 -3.020 23.731 1.00 84.31 89 ASN A N 1
ATOM 706 C CA . ASN A 1 89 ? -3.388 -4.434 23.460 1.00 84.31 89 ASN A CA 1
ATOM 707 C C . ASN A 1 89 ? -4.606 -5.191 22.920 1.00 84.31 89 ASN A C 1
ATOM 709 O O . ASN A 1 89 ? -4.497 -6.366 22.576 1.00 84.31 89 ASN A O 1
ATOM 713 N N . ARG A 1 90 ? -5.779 -4.551 22.880 1.00 84.81 90 ARG A N 1
ATOM 714 C CA . ARG A 1 90 ? -7.025 -5.170 22.422 1.00 84.81 90 ARG A CA 1
ATOM 715 C C . ARG A 1 90 ? -7.695 -4.280 21.390 1.00 84.81 90 ARG A C 1
ATOM 717 O O . ARG A 1 90 ? -7.421 -4.380 20.198 1.00 84.81 90 ARG A O 1
ATOM 724 N N . THR A 1 91 ? -8.564 -3.391 21.855 1.00 85.06 91 THR A N 1
ATOM 725 C CA . THR A 1 91 ? -9.500 -2.651 21.010 1.00 85.06 91 THR A CA 1
ATOM 726 C C . THR A 1 91 ? -8.787 -1.726 20.032 1.00 85.06 91 THR A C 1
ATOM 728 O O . THR A 1 91 ? -9.136 -1.703 18.855 1.00 85.06 91 THR A O 1
ATOM 731 N N . LEU A 1 92 ? -7.771 -0.987 20.487 1.00 86.62 92 LEU A N 1
ATOM 732 C CA . LEU A 1 92 ? -7.068 -0.040 19.624 1.00 86.62 92 LEU A CA 1
ATOM 733 C C . LEU A 1 92 ? -6.247 -0.755 18.549 1.00 86.62 92 LEU A C 1
ATOM 735 O O . LEU A 1 92 ? -6.322 -0.368 17.386 1.00 86.62 92 LEU A O 1
ATOM 739 N N . SER A 1 93 ? -5.508 -1.806 18.920 1.00 87.19 93 SER A N 1
ATOM 740 C CA . SER A 1 93 ? -4.740 -2.610 17.965 1.00 87.19 93 SER A CA 1
ATOM 741 C C . SER A 1 93 ? -5.654 -3.223 16.901 1.00 87.19 93 SER A C 1
ATOM 743 O O . SER A 1 93 ? -5.415 -3.008 15.716 1.00 87.19 93 SER A O 1
ATOM 745 N N . ALA A 1 94 ? -6.760 -3.862 17.299 1.00 86.69 94 ALA A N 1
ATOM 746 C CA . ALA A 1 94 ? -7.703 -4.468 16.359 1.00 86.69 94 ALA A CA 1
ATOM 747 C C . ALA A 1 94 ? -8.309 -3.447 15.377 1.00 86.69 94 ALA A C 1
ATOM 749 O O . ALA A 1 94 ? -8.349 -3.690 14.170 1.00 86.69 94 ALA A O 1
ATOM 750 N N . ILE A 1 95 ? -8.743 -2.280 15.871 1.00 87.06 95 ILE A N 1
ATOM 751 C CA . ILE A 1 95 ? -9.308 -1.219 15.022 1.00 87.06 95 ILE A CA 1
ATOM 752 C C . ILE A 1 95 ? -8.250 -0.661 14.067 1.00 87.06 95 ILE A C 1
ATOM 754 O O . ILE A 1 95 ? -8.543 -0.453 12.890 1.00 87.06 95 ILE A O 1
ATOM 758 N N . MET A 1 96 ? -7.027 -0.426 14.548 1.00 88.62 96 MET A N 1
ATOM 759 C CA . MET A 1 96 ? -5.935 0.080 13.716 1.00 88.62 96 MET A CA 1
ATOM 760 C C . MET A 1 96 ? -5.554 -0.916 12.622 1.00 88.62 96 MET A C 1
ATOM 762 O O . MET A 1 96 ? -5.395 -0.503 11.479 1.00 88.62 96 MET A O 1
ATOM 766 N N . THR A 1 97 ? -5.489 -2.215 12.924 1.00 87.94 97 THR A N 1
ATOM 767 C CA . THR A 1 97 ? -5.232 -3.257 11.919 1.00 87.94 97 THR A CA 1
ATOM 768 C C . THR A 1 97 ? -6.287 -3.252 10.818 1.00 87.94 97 THR A C 1
ATOM 770 O O . THR A 1 97 ? -5.940 -3.281 9.642 1.00 87.94 97 THR A O 1
ATOM 773 N N . ILE A 1 98 ? -7.573 -3.169 11.172 1.00 86.44 98 ILE A N 1
ATOM 774 C CA . ILE A 1 98 ? -8.654 -3.110 10.177 1.00 86.44 98 ILE A CA 1
ATOM 775 C C . ILE A 1 98 ? -8.554 -1.820 9.358 1.00 86.44 98 ILE A C 1
ATOM 777 O O . ILE A 1 98 ? -8.651 -1.855 8.135 1.00 86.44 98 ILE A O 1
ATOM 781 N N . LYS A 1 99 ? -8.324 -0.681 10.018 1.00 86.38 99 LYS A N 1
ATOM 782 C CA . LYS A 1 99 ? -8.258 0.628 9.362 1.00 86.38 99 LYS A CA 1
ATOM 783 C C . LYS A 1 99 ? -7.072 0.759 8.407 1.00 86.38 99 LYS A C 1
ATOM 785 O O . LYS A 1 99 ? -7.225 1.395 7.374 1.00 86.38 99 LYS A O 1
ATOM 790 N N . MET A 1 100 ? -5.921 0.183 8.749 1.00 86.50 100 MET A N 1
ATOM 791 C CA . MET A 1 100 ? -4.724 0.227 7.904 1.00 86.50 100 MET A CA 1
ATOM 792 C C . MET A 1 100 ? -4.786 -0.771 6.744 1.00 86.50 100 MET A C 1
ATOM 794 O O . MET A 1 100 ? -4.254 -0.488 5.679 1.00 86.50 100 MET A O 1
ATOM 798 N N . ASN A 1 101 ? -5.456 -1.915 6.925 1.00 85.31 101 ASN A N 1
ATOM 799 C CA . ASN A 1 101 ? -5.604 -2.921 5.868 1.00 85.31 101 ASN A CA 1
ATOM 800 C C . ASN A 1 101 ? -6.804 -2.670 4.939 1.00 85.31 101 ASN A C 1
ATOM 802 O O . ASN A 1 101 ? -6.885 -3.270 3.869 1.00 85.31 101 ASN A O 1
ATOM 806 N N . SER A 1 102 ? -7.760 -1.827 5.338 1.00 82.19 102 SER A N 1
ATOM 807 C CA . SER A 1 102 ? -8.930 -1.508 4.520 1.00 82.19 102 SER A CA 1
ATOM 808 C C . SER A 1 102 ? -8.628 -0.365 3.557 1.00 82.19 102 SER A C 1
ATOM 810 O O . SER A 1 102 ? -8.374 0.759 3.981 1.00 82.19 102 SER A O 1
ATOM 812 N N . THR A 1 103 ? -8.743 -0.628 2.257 1.00 77.81 103 THR A N 1
ATOM 813 C CA . THR A 1 103 ? -8.742 0.420 1.222 1.00 77.81 103 THR A CA 1
ATOM 814 C C . THR A 1 103 ? -10.120 1.063 1.043 1.00 77.81 103 THR A C 1
ATOM 816 O O . THR A 1 103 ? -10.222 2.154 0.485 1.00 77.81 103 THR A O 1
ATOM 819 N N . ALA A 1 104 ? -11.180 0.407 1.530 1.00 83.75 104 ALA A N 1
ATOM 820 C CA . ALA A 1 104 ? -12.553 0.878 1.414 1.00 83.75 104 ALA A CA 1
ATOM 821 C C . ALA A 1 104 ? -12.920 1.882 2.527 1.00 83.75 104 ALA A C 1
ATOM 823 O O . ALA A 1 104 ? -12.469 1.727 3.674 1.00 83.75 104 ALA A O 1
ATOM 824 N N . PRO A 1 105 ? -13.772 2.883 2.231 1.00 82.06 105 PRO A N 1
ATOM 825 C CA . PRO A 1 105 ? -14.318 3.790 3.233 1.00 82.06 105 PRO A CA 1
ATOM 826 C C . PRO A 1 105 ? -15.113 3.060 4.322 1.00 82.06 105 PRO A C 1
ATOM 828 O O . PRO A 1 105 ? -15.804 2.074 4.071 1.00 82.06 105 PRO A O 1
ATOM 831 N N . CYS A 1 106 ? -15.098 3.592 5.546 1.00 78.50 106 CYS A N 1
ATOM 832 C CA . CYS A 1 106 ? -15.748 2.938 6.687 1.00 78.50 106 CYS A CA 1
ATOM 833 C C . CYS A 1 106 ? -17.272 2.790 6.552 1.00 78.50 106 CYS A C 1
ATOM 835 O O . CYS A 1 106 ? -17.842 1.902 7.177 1.00 78.50 106 CYS A O 1
ATOM 837 N N . PHE A 1 107 ? -17.938 3.629 5.753 1.00 83.31 107 PHE A N 1
ATOM 838 C CA . PHE A 1 107 ? -19.388 3.552 5.551 1.00 83.31 107 PHE A CA 1
ATOM 839 C C . PHE A 1 107 ? -19.806 2.395 4.634 1.00 83.31 107 PHE A C 1
ATOM 841 O O . PHE A 1 107 ? -20.972 2.007 4.636 1.00 83.31 107 PHE A O 1
ATOM 848 N N . GLU A 1 108 ? -18.874 1.832 3.862 1.00 88.38 108 GLU A N 1
ATOM 849 C CA . GLU A 1 108 ? -19.132 0.654 3.028 1.00 88.38 108 GLU A CA 1
ATOM 850 C C . GLU A 1 108 ? -19.028 -0.646 3.825 1.00 88.38 108 GLU A C 1
ATOM 852 O O . GLU A 1 108 ? -19.533 -1.686 3.393 1.00 88.38 108 GLU A O 1
ATOM 857 N N . TYR A 1 109 ? -18.405 -0.596 5.005 1.00 85.31 109 TYR A N 1
ATOM 858 C CA . TYR A 1 109 ? -18.284 -1.753 5.871 1.00 85.31 109 TYR A CA 1
ATOM 859 C C . TYR A 1 109 ? -19.665 -2.210 6.350 1.00 85.31 109 TYR A C 1
ATOM 861 O O . TYR A 1 109 ? -20.325 -1.559 7.164 1.00 85.31 109 TYR A O 1
ATOM 869 N N . LYS A 1 110 ? -20.082 -3.379 5.863 1.00 89.12 110 LYS A N 1
ATOM 870 C CA . LYS A 1 110 ? -21.287 -4.068 6.318 1.00 89.12 110 LYS A CA 1
ATOM 871 C C . LYS A 1 110 ? -20.886 -5.184 7.283 1.00 89.12 110 LYS A C 1
ATOM 873 O O . LYS A 1 110 ? -20.262 -6.152 6.846 1.00 89.12 110 LYS A O 1
ATOM 878 N N . PRO A 1 111 ? -21.213 -5.071 8.582 1.00 86.31 111 PRO A N 1
ATOM 879 C CA . PRO A 1 111 ? -20.921 -6.134 9.532 1.00 86.31 111 PRO A CA 1
ATOM 880 C C . PRO A 1 111 ? -21.726 -7.389 9.186 1.00 86.31 111 PRO A C 1
ATOM 882 O O . PRO A 1 111 ? -22.859 -7.300 8.715 1.00 86.31 111 PRO A O 1
ATOM 885 N N . THR A 1 112 ? -21.152 -8.561 9.453 1.00 92.81 112 THR A N 1
ATOM 886 C CA . THR A 1 112 ? -21.859 -9.833 9.268 1.00 92.81 112 THR A CA 1
ATOM 887 C C . THR A 1 112 ? -22.981 -9.989 10.295 1.00 92.81 112 THR A C 1
ATOM 889 O O . THR A 1 112 ? -22.912 -9.446 11.405 1.00 92.81 112 THR A O 1
ATOM 892 N N . ASP A 1 113 ? -24.001 -10.783 9.962 1.00 94.25 113 ASP A N 1
ATOM 893 C CA . ASP A 1 113 ? -25.123 -11.059 10.871 1.00 94.25 113 ASP A CA 1
ATOM 894 C C . ASP A 1 113 ? -24.660 -11.648 12.209 1.00 94.25 113 ASP A C 1
ATOM 896 O O . ASP A 1 113 ? -25.232 -11.359 13.264 1.00 94.25 113 ASP A O 1
ATOM 900 N N . GLU A 1 114 ? -23.586 -12.437 12.186 1.00 94.62 114 GLU A N 1
ATOM 901 C CA . GLU A 1 114 ? -22.967 -12.991 13.384 1.00 94.62 114 GLU A CA 1
ATOM 902 C C . GLU A 1 114 ? -22.397 -11.897 14.295 1.00 94.62 114 GLU A C 1
ATOM 904 O O . GLU A 1 114 ? -22.680 -11.889 15.497 1.00 94.62 114 GLU A O 1
ATOM 909 N N . VAL A 1 115 ? -21.653 -10.938 13.730 1.00 90.50 115 VAL A N 1
ATOM 910 C CA . VAL A 1 115 ? -21.118 -9.792 14.480 1.00 90.50 115 VAL A CA 1
ATOM 911 C C . VAL A 1 115 ? -22.267 -9.000 15.095 1.00 90.50 115 VAL A C 1
ATOM 913 O O . VAL A 1 115 ? -22.254 -8.741 16.297 1.00 90.50 115 VAL A O 1
ATOM 916 N N . VAL A 1 116 ? -23.312 -8.701 14.319 1.00 93.38 116 VAL A N 1
ATOM 917 C CA . VAL A 1 116 ? -24.488 -7.965 14.809 1.00 93.38 116 VAL A CA 1
ATOM 918 C C . VAL A 1 116 ? -25.186 -8.715 15.949 1.00 93.38 116 VAL A C 1
ATOM 920 O O . VAL A 1 116 ? -25.534 -8.113 16.971 1.00 93.38 116 VAL A O 1
ATOM 923 N N . LYS A 1 117 ? -25.385 -10.030 15.811 1.00 95.31 117 LYS A N 1
ATOM 924 C CA . LYS A 1 117 ? -26.014 -10.873 16.838 1.00 95.31 117 LYS A CA 1
ATOM 925 C C . LYS A 1 117 ? -25.194 -10.891 18.128 1.00 95.31 117 LYS A C 1
ATOM 927 O O . LYS A 1 117 ? -25.755 -10.707 19.213 1.00 95.31 117 LYS A O 1
ATO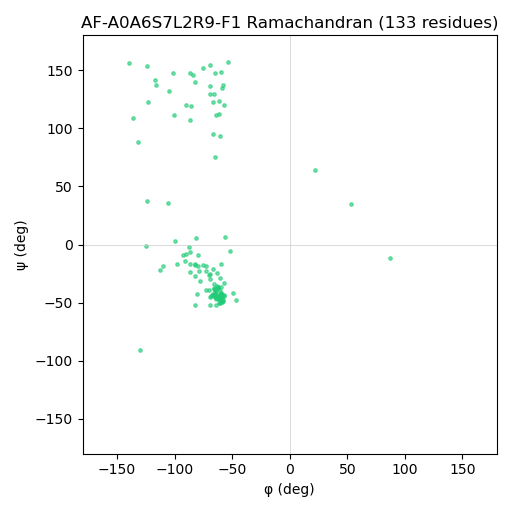M 932 N N . ASN A 1 118 ? -23.882 -11.074 18.018 1.00 92.81 118 ASN A N 1
ATOM 933 C CA . ASN A 1 118 ? -22.978 -11.111 19.164 1.00 92.81 118 ASN A CA 1
ATOM 934 C C . ASN A 1 118 ? -22.907 -9.749 19.864 1.00 92.81 118 ASN A C 1
ATOM 936 O O . ASN A 1 118 ? -23.041 -9.692 21.088 1.00 92.81 118 ASN A O 1
ATOM 940 N N . SER A 1 119 ? -22.807 -8.650 19.111 1.00 90.00 119 SER A N 1
ATOM 941 C CA . SER A 1 119 ? -22.835 -7.292 19.666 1.00 90.00 119 SER A CA 1
ATOM 942 C C . SER A 1 119 ? -24.123 -7.027 20.445 1.00 90.00 119 SER A C 1
ATOM 944 O O . SER A 1 119 ? -24.054 -6.618 21.602 1.00 90.00 119 SER A O 1
ATOM 946 N N . LYS A 1 120 ? -25.295 -7.353 19.878 1.00 93.12 120 LYS A N 1
ATOM 947 C CA . LYS A 1 120 ? -26.589 -7.206 20.573 1.00 93.12 120 LYS A CA 1
ATOM 948 C C . LYS A 1 120 ? -26.632 -7.988 21.888 1.00 93.12 120 LYS A C 1
ATOM 950 O O . LYS A 1 120 ? -27.090 -7.457 22.901 1.00 93.12 120 LYS A O 1
ATOM 955 N N . LYS A 1 121 ? -26.136 -9.231 21.891 1.00 93.94 121 LYS A N 1
ATOM 956 C CA . LYS A 1 121 ? -26.077 -10.078 23.093 1.00 93.94 121 LYS A CA 1
ATOM 957 C C . LYS A 1 121 ? -25.219 -9.442 24.188 1.00 93.94 121 LYS A C 1
ATOM 959 O O . LYS A 1 121 ? -25.666 -9.365 25.332 1.00 93.94 121 LYS A O 1
ATOM 964 N N . VAL A 1 122 ? -24.022 -8.968 23.842 1.00 90.94 122 VAL A N 1
ATOM 965 C CA . VAL A 1 122 ? -23.099 -8.329 24.795 1.00 90.94 122 VAL A CA 1
ATOM 966 C C . VAL A 1 122 ? -23.689 -7.027 25.340 1.00 90.94 122 VAL A C 1
ATOM 968 O O . VAL A 1 122 ? -23.699 -6.829 26.555 1.00 90.94 122 VAL A O 1
ATOM 971 N N . THR A 1 123 ? -24.255 -6.170 24.483 1.00 91.12 123 THR A N 1
ATOM 972 C CA . THR A 1 123 ? -24.912 -4.924 24.915 1.00 91.12 123 THR A CA 1
ATOM 973 C C . THR A 1 123 ? -26.069 -5.199 25.874 1.00 91.12 123 THR A C 1
ATOM 975 O O . THR A 1 123 ? -26.193 -4.535 26.901 1.00 91.12 123 THR A O 1
ATOM 978 N N . TRP A 1 124 ? -26.895 -6.211 25.592 1.00 93.50 124 TRP A N 1
ATOM 979 C CA . TRP A 1 124 ? -27.987 -6.596 26.485 1.00 93.50 124 TRP A CA 1
ATOM 980 C C . TRP A 1 124 ? -27.482 -7.075 27.854 1.00 93.50 124 TRP A C 1
ATOM 982 O O . TRP A 1 124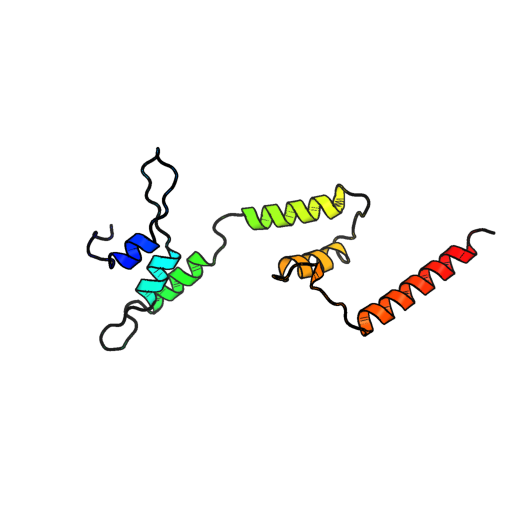 ? -28.010 -6.652 28.883 1.00 93.50 124 TRP A O 1
ATOM 992 N N . GLN A 1 125 ? -26.439 -7.912 27.882 1.00 92.69 125 GLN A N 1
ATOM 993 C CA . GLN A 1 125 ? -25.822 -8.382 29.128 1.00 92.69 125 GLN A CA 1
ATOM 994 C C . GLN A 1 125 ? -25.263 -7.221 29.958 1.00 92.69 125 GLN A C 1
ATOM 996 O O . GLN A 1 125 ? -25.520 -7.156 31.161 1.00 92.69 125 GLN A O 1
ATOM 1001 N N . PHE A 1 126 ? -24.561 -6.287 29.312 1.00 89.44 126 PHE A N 1
ATOM 1002 C CA . PHE A 1 126 ? -24.031 -5.086 29.954 1.00 89.44 126 PHE A CA 1
ATOM 1003 C C . PHE A 1 126 ? -25.145 -4.219 30.553 1.00 89.44 126 PHE A C 1
ATOM 1005 O O . PHE A 1 126 ? -25.065 -3.825 31.716 1.00 89.44 126 PHE A O 1
ATOM 1012 N N . ASN A 1 127 ? -26.212 -3.957 29.794 1.00 91.56 127 ASN A N 1
ATOM 1013 C CA . ASN A 1 127 ? -27.341 -3.168 30.284 1.00 91.56 127 ASN A CA 1
ATOM 1014 C C . ASN A 1 127 ? -28.001 -3.851 31.486 1.00 91.56 127 ASN A C 1
ATOM 1016 O O . ASN A 1 127 ? -28.251 -3.211 32.505 1.00 91.56 127 ASN A O 1
ATOM 1020 N N . LYS A 1 128 ? -28.209 -5.171 31.417 1.00 91.25 128 LYS A N 1
ATOM 1021 C CA . LYS A 1 128 ? -28.778 -5.952 32.523 1.00 91.25 128 LYS A CA 1
ATOM 1022 C C . LYS A 1 128 ? -27.928 -5.867 33.797 1.00 91.25 128 LYS A C 1
ATOM 1024 O O . LYS A 1 128 ? -28.493 -5.702 34.875 1.00 91.25 128 LYS A O 1
ATOM 1029 N N . SER A 1 129 ? -26.599 -5.946 33.693 1.00 89.19 129 SER A N 1
ATOM 1030 C CA . SER A 1 129 ? -25.704 -5.888 34.860 1.00 89.19 129 SER A CA 1
ATOM 1031 C C . SER A 1 129 ? -25.589 -4.497 35.492 1.00 89.19 129 SER A C 1
ATOM 1033 O O . SER A 1 129 ? -25.209 -4.387 36.655 1.00 89.19 129 SER A O 1
ATOM 1035 N N . HIS A 1 130 ? -25.883 -3.435 34.739 1.00 81.00 130 HIS A N 1
ATOM 1036 C CA . HIS A 1 130 ? -25.824 -2.050 35.225 1.00 81.00 130 HIS A CA 1
ATOM 1037 C C . HIS A 1 130 ? -27.193 -1.501 35.649 1.00 81.00 130 HIS A C 1
ATOM 1039 O O . HIS A 1 130 ? -27.253 -0.548 36.417 1.00 81.00 130 HIS A O 1
ATOM 1045 N N . MET A 1 131 ? -28.290 -2.145 35.244 1.00 77.19 131 MET A N 1
ATOM 1046 C CA . MET A 1 131 ? -29.642 -1.849 35.735 1.00 77.19 131 MET A CA 1
ATOM 1047 C C . MET A 1 131 ? -29.860 -2.273 37.198 1.00 77.19 131 MET A C 1
ATOM 1049 O O . MET A 1 131 ? -30.697 -1.693 37.881 1.00 77.19 131 MET A O 1
ATOM 1053 N N . SER A 1 132 ? -29.120 -3.268 37.705 1.00 61.38 132 SER A N 1
ATOM 1054 C CA . SER A 1 132 ? -29.322 -3.807 39.060 1.00 61.38 132 SER A CA 1
ATOM 1055 C C . SER A 1 132 ? -28.554 -3.077 40.170 1.00 61.38 132 SER A C 1
ATOM 1057 O O . SER A 1 132 ? -28.675 -3.471 41.323 1.00 61.38 132 SER A O 1
ATOM 1059 N N . LYS A 1 133 ? -27.743 -2.058 39.848 1.00 58.69 133 LYS A N 1
ATOM 1060 C CA . LYS A 1 133 ? -26.889 -1.337 40.817 1.00 58.69 133 LYS A CA 1
ATOM 1061 C C . LYS A 1 133 ? -27.466 0.004 41.311 1.00 58.69 133 LYS A C 1
ATOM 1063 O O . LYS A 1 133 ? -26.802 0.681 42.080 1.00 58.69 133 LYS A O 1
ATOM 1068 N N . ASN A 1 134 ? -28.682 0.372 40.891 1.00 51.97 134 ASN A N 1
ATOM 1069 C CA . ASN A 1 134 ? -29.365 1.623 41.269 1.00 51.97 134 ASN A CA 1
ATOM 1070 C C . ASN A 1 134 ? -30.514 1.421 42.288 1.00 51.97 134 ASN A C 1
ATOM 1072 O O . ASN A 1 134 ? -31.542 2.093 42.207 1.00 51.97 134 ASN A O 1
ATOM 1076 N N . LYS A 1 135 ? -30.371 0.493 43.235 1.00 44.06 135 LYS A N 1
ATOM 1077 C CA . L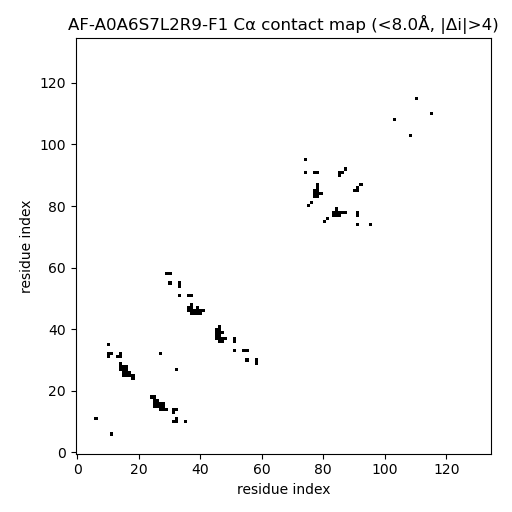YS A 1 135 ? -31.248 0.358 44.411 1.00 44.06 135 LYS A CA 1
ATOM 1078 C C . LYS A 1 135 ? -30.392 0.152 45.646 1.00 44.06 135 LYS A C 1
ATOM 1080 O O . LYS A 1 135 ? -30.818 0.653 46.705 1.00 44.06 135 LYS A O 1
#